Protein AF-A0A058Z6P2-F1 (afdb_monomer_lite)

Radius of gyration: 17.5 Å; chains: 1; bounding box: 41×36×53 Å

pLDDT: mean 73.93, std 19.44, range [37.12, 93.81]

Sequence (157 aa):
MQDLEWLARAIGHGLSQLHAANIMHGDLTTSNLMLPFVPAVAA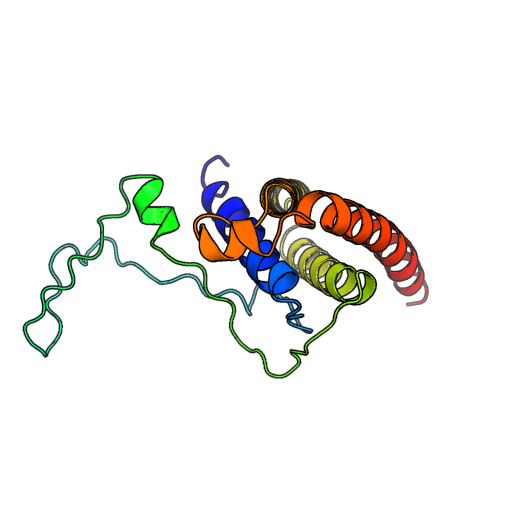GAVAADGTTITLPALTSDADIDQAGLSFIDFGLSFFSLTEEDAAVDLYVLERALTSTHPASEDFFRRIIHYYEQGPTENEAFAKSAPRWPARVKLILKRLSLVQVRGRKRSMLG

InterPro domains:
  IPR000719 Protein kinase domain [PS50011] (1-157)
  IPR008266 Tyrosine-protein kinase, active site [PS00109] (23-35)
  IPR011009 Protein kinase-like domain superfamily [SSF56112] (4-91)

Organism: Fonticula alba (NCBI:txid691883)

Secondary structure (DSSP, 8-state):
-GGGHHHHHHHHHHHHHHHHTTEE-S---GGGEEPP---TT-TT-B-TTS-B-----S-SHHHHHHS--EE---TT-EE---HHHHHHHHHHHHHHHHHH-GGGHHHHHHHHHHHHH---S-HHHHHH-TTHHHHHHHHHHHHHHHHHHHHHHTT--

Structure (mmCIF, N/CA/C/O backbone):
data_AF-A0A058Z6P2-F1
#
_entry.id   AF-A0A058Z6P2-F1
#
loop_
_atom_site.group_PDB
_atom_site.id
_atom_site.type_symbol
_atom_site.label_atom_id
_atom_site.label_alt_id
_atom_site.label_comp_id
_atom_site.label_asym_id
_atom_site.label_entity_id
_atom_site.label_seq_id
_atom_site.pdbx_PDB_ins_code
_atom_site.Cartn_x
_atom_site.Cartn_y
_atom_site.Cartn_z
_atom_site.occupancy
_atom_site.B_iso_or_equiv
_atom_site.auth_seq_id
_atom_site.auth_comp_id
_atom_site.auth_asym_id
_atom_site.auth_atom_id
_atom_site.pdbx_PDB_model_num
ATOM 1 N N . MET A 1 1 ? 13.252 10.794 -14.636 1.00 49.53 1 MET A N 1
ATOM 2 C CA . MET A 1 1 ? 12.422 10.579 -13.419 1.00 49.53 1 MET A CA 1
ATOM 3 C C . MET A 1 1 ? 10.922 10.505 -13.715 1.00 49.53 1 MET A C 1
ATOM 5 O O . MET A 1 1 ? 10.184 10.177 -12.799 1.00 49.53 1 MET A O 1
ATOM 9 N N . GLN A 1 2 ? 10.460 10.735 -14.954 1.00 50.75 2 GLN A N 1
ATOM 10 C CA . GLN A 1 2 ? 9.118 10.305 -15.395 1.00 50.75 2 GLN A CA 1
ATOM 11 C C . GLN A 1 2 ? 9.019 8.767 -15.494 1.00 50.75 2 GLN A C 1
ATOM 13 O O . GLN A 1 2 ? 7.945 8.197 -15.369 1.00 50.75 2 GLN A O 1
ATOM 18 N N . ASP A 1 3 ? 10.165 8.090 -15.593 1.00 61.69 3 ASP A N 1
ATOM 19 C CA . ASP A 1 3 ? 10.291 6.653 -15.870 1.00 61.69 3 ASP A CA 1
ATOM 20 C C . ASP A 1 3 ? 9.848 5.725 -14.725 1.00 61.69 3 ASP A C 1
ATOM 22 O O . ASP A 1 3 ? 9.790 4.515 -14.913 1.00 61.69 3 ASP A O 1
ATOM 26 N N . LEU A 1 4 ? 9.553 6.266 -13.535 1.00 75.25 4 LEU A N 1
ATOM 27 C CA . LEU A 1 4 ? 9.150 5.486 -12.354 1.00 75.25 4 LEU A CA 1
ATOM 28 C C . LEU A 1 4 ? 7.710 5.774 -11.901 1.00 75.25 4 LEU A C 1
ATOM 30 O O . LEU A 1 4 ? 7.261 5.235 -10.890 1.00 75.25 4 LEU A O 1
ATOM 34 N N . GLU A 1 5 ? 6.990 6.630 -12.629 1.00 80.69 5 GLU A N 1
ATOM 35 C CA . GLU A 1 5 ? 5.614 7.014 -12.299 1.00 80.69 5 GLU A CA 1
ATOM 36 C C . GLU A 1 5 ? 4.664 5.817 -12.405 1.00 80.69 5 GLU A C 1
ATOM 38 O O . GLU A 1 5 ? 3.887 5.548 -11.489 1.00 80.69 5 GLU A O 1
ATOM 43 N N . TRP A 1 6 ? 4.800 5.040 -13.483 1.00 81.50 6 TRP A N 1
ATOM 44 C CA . TRP A 1 6 ? 4.018 3.827 -13.712 1.00 81.50 6 TRP A CA 1
ATOM 45 C C . TRP A 1 6 ? 4.207 2.796 -12.591 1.00 81.50 6 TRP A C 1
ATOM 47 O O . TRP A 1 6 ? 3.249 2.162 -12.160 1.00 81.50 6 TRP A O 1
ATOM 57 N N . LEU A 1 7 ? 5.428 2.670 -12.059 1.00 83.19 7 LEU A N 1
ATOM 58 C CA . LEU A 1 7 ? 5.728 1.734 -10.981 1.00 83.19 7 LEU A CA 1
ATOM 59 C C . LEU A 1 7 ? 5.077 2.187 -9.671 1.00 83.19 7 LEU A C 1
ATOM 61 O O . LEU A 1 7 ? 4.490 1.377 -8.957 1.00 83.19 7 LEU A O 1
ATOM 65 N N . ALA A 1 8 ? 5.146 3.486 -9.360 1.00 86.62 8 ALA A N 1
ATOM 66 C CA . ALA A 1 8 ? 4.481 4.041 -8.183 1.00 86.62 8 ALA A CA 1
ATOM 67 C C . ALA A 1 8 ? 2.961 3.837 -8.251 1.00 86.62 8 ALA A C 1
ATOM 69 O O . ALA A 1 8 ? 2.342 3.465 -7.251 1.00 86.62 8 ALA A O 1
ATOM 70 N N . ARG A 1 9 ? 2.381 4.037 -9.438 1.00 85.38 9 ARG A N 1
ATOM 71 C CA . ARG A 1 9 ? 0.968 3.789 -9.731 1.00 85.38 9 ARG A CA 1
ATOM 72 C C . ARG A 1 9 ? 0.597 2.323 -9.538 1.00 85.38 9 ARG A C 1
ATOM 74 O O . ARG A 1 9 ? -0.335 2.041 -8.787 1.00 85.38 9 ARG A O 1
ATOM 81 N N . ALA A 1 10 ? 1.353 1.401 -10.132 1.00 83.25 10 ALA A N 1
ATOM 82 C CA . ALA A 1 10 ? 1.117 -0.036 -10.012 1.00 83.25 10 ALA A CA 1
ATOM 83 C C . ALA A 1 10 ? 1.178 -0.512 -8.549 1.00 83.25 10 ALA A C 1
ATOM 85 O O . ALA A 1 10 ? 0.274 -1.209 -8.087 1.00 83.25 10 ALA A O 1
ATOM 86 N N . ILE A 1 11 ? 2.193 -0.078 -7.788 1.00 88.44 11 ILE A N 1
ATOM 87 C CA . ILE A 1 11 ? 2.324 -0.410 -6.359 1.00 88.44 11 ILE A CA 1
ATOM 88 C C . ILE A 1 11 ? 1.160 0.184 -5.560 1.00 88.44 11 ILE A C 1
ATOM 90 O O . ILE A 1 11 ? 0.525 -0.527 -4.782 1.00 88.44 11 ILE A O 1
ATOM 94 N N . GLY A 1 12 ? 0.859 1.473 -5.743 1.00 89.25 12 GLY A N 1
ATOM 95 C CA . GLY A 1 12 ? -0.189 2.165 -4.989 1.00 89.25 12 GLY A CA 1
ATOM 96 C C . GLY A 1 12 ? -1.570 1.546 -5.200 1.00 89.25 12 GLY A C 1
ATOM 97 O O . GLY A 1 12 ? -2.262 1.226 -4.229 1.00 89.25 12 GLY A O 1
ATOM 98 N N . HIS A 1 13 ? -1.947 1.300 -6.456 1.00 86.44 13 HIS A N 1
ATOM 99 C CA . HIS A 1 13 ? -3.209 0.642 -6.786 1.00 86.44 13 HIS A CA 1
ATOM 100 C C . HIS A 1 13 ? -3.245 -0.805 -6.287 1.00 86.44 13 HIS A C 1
ATOM 102 O O . HIS A 1 13 ? -4.219 -1.198 -5.644 1.00 86.44 13 HIS A O 1
ATOM 108 N N . GLY A 1 14 ? -2.177 -1.577 -6.485 1.00 86.38 14 GLY A N 1
ATOM 109 C CA . GLY A 1 14 ? -2.091 -2.953 -6.003 1.00 86.38 14 GLY A CA 1
ATOM 110 C C . GLY A 1 14 ? -2.251 -3.078 -4.481 1.00 86.38 14 GLY A C 1
ATOM 111 O O . GLY A 1 14 ? -3.030 -3.898 -3.993 1.00 86.38 14 GLY A O 1
ATOM 112 N N . LEU A 1 15 ? -1.614 -2.189 -3.716 1.00 89.88 15 LEU A N 1
ATOM 113 C CA . LEU A 1 15 ? -1.778 -2.135 -2.259 1.00 89.88 15 LEU A CA 1
ATOM 114 C C . LEU A 1 15 ? -3.181 -1.725 -1.842 1.00 89.88 15 LEU A C 1
ATOM 116 O O . LEU A 1 15 ? -3.733 -2.267 -0.884 1.00 89.88 15 LEU A O 1
ATOM 120 N N . SER A 1 16 ? -3.777 -0.775 -2.559 1.00 89.19 16 SER A N 1
ATOM 121 C CA . SER A 1 16 ? -5.146 -0.362 -2.272 1.00 89.19 16 SER A CA 1
ATOM 122 C C . SER A 1 16 ? -6.133 -1.508 -2.491 1.00 89.19 16 SER A C 1
ATOM 124 O O . SER A 1 16 ? -7.060 -1.657 -1.701 1.00 89.19 16 SER A O 1
ATOM 126 N N . GLN A 1 17 ? -5.897 -2.375 -3.484 1.00 86.25 17 GLN A N 1
ATOM 127 C CA . GLN A 1 17 ? -6.693 -3.581 -3.716 1.00 86.25 17 GLN A CA 1
ATOM 128 C C . GLN A 1 17 ? -6.550 -4.585 -2.566 1.00 86.25 17 GLN A C 1
ATOM 130 O O . GLN A 1 17 ? -7.567 -5.030 -2.030 1.00 86.25 17 GLN A O 1
ATOM 135 N N . LEU A 1 18 ? -5.321 -4.886 -2.129 1.00 88.06 18 LEU A N 1
ATOM 136 C CA . LEU A 1 18 ? -5.069 -5.788 -0.995 1.00 88.06 18 LEU A CA 1
ATOM 137 C C . LEU A 1 18 ? -5.761 -5.299 0.283 1.00 88.06 18 LEU A C 1
ATOM 139 O O . LEU A 1 18 ? -6.570 -6.012 0.885 1.00 88.06 18 LEU A O 1
ATOM 143 N N . HIS A 1 19 ? -5.536 -4.040 0.654 1.00 90.56 19 HIS A N 1
ATOM 144 C CA . HIS A 1 19 ? -6.130 -3.466 1.858 1.00 90.56 19 HIS A CA 1
ATOM 145 C C . HIS A 1 19 ? -7.645 -3.256 1.728 1.00 90.56 19 HIS A C 1
ATOM 147 O O . HIS A 1 19 ? -8.364 -3.351 2.727 1.00 90.56 19 HIS A O 1
ATOM 153 N N . ALA A 1 20 ? -8.182 -3.000 0.530 1.00 86.62 20 ALA A N 1
ATOM 154 C CA . ALA A 1 20 ? -9.629 -2.973 0.299 1.00 86.62 20 ALA A CA 1
ATOM 155 C C . ALA A 1 20 ? -10.251 -4.362 0.501 1.00 86.62 20 ALA A C 1
ATOM 157 O O . ALA A 1 20 ? -11.337 -4.463 1.071 1.00 86.62 20 ALA A O 1
ATOM 158 N N . ALA A 1 21 ? -9.536 -5.424 0.122 1.00 86.56 21 ALA A N 1
ATOM 159 C CA . ALA A 1 21 ? -9.908 -6.813 0.377 1.00 86.56 21 ALA A CA 1
ATOM 160 C C . ALA A 1 21 ? -9.675 -7.264 1.834 1.00 86.56 21 ALA A C 1
ATOM 162 O O . ALA A 1 21 ? -9.985 -8.405 2.170 1.00 86.56 21 ALA A O 1
ATOM 163 N N . ASN A 1 22 ? -9.187 -6.377 2.714 1.00 88.81 22 ASN A N 1
ATOM 164 C CA . ASN A 1 22 ? -8.812 -6.678 4.103 1.00 88.81 22 ASN A CA 1
ATOM 165 C C . ASN A 1 22 ? -7.658 -7.678 4.230 1.00 88.81 22 ASN A C 1
ATOM 167 O O . ASN A 1 22 ? -7.571 -8.369 5.241 1.00 88.81 22 ASN A O 1
ATOM 171 N N . ILE A 1 23 ? -6.792 -7.765 3.223 1.00 90.12 23 ILE A N 1
ATOM 172 C CA . ILE A 1 23 ? -5.604 -8.615 3.233 1.00 90.12 23 ILE A CA 1
ATOM 173 C C . ILE A 1 23 ? -4.408 -7.737 3.577 1.00 90.12 23 ILE A C 1
ATOM 175 O O . ILE A 1 23 ? -4.140 -6.768 2.871 1.00 90.12 23 ILE A O 1
ATOM 179 N N . MET A 1 24 ? -3.704 -8.093 4.647 1.00 93.19 24 MET A N 1
ATOM 180 C CA . MET A 1 24 ? -2.417 -7.510 5.016 1.00 93.19 24 MET A CA 1
ATOM 181 C C . MET A 1 24 ? -1.326 -8.483 4.591 1.00 93.19 24 MET A C 1
ATOM 183 O O . MET A 1 24 ? -1.452 -9.689 4.810 1.00 93.19 24 MET A O 1
ATOM 187 N N . HIS A 1 25 ? -0.274 -7.977 3.965 1.00 91.69 25 HIS A N 1
ATOM 188 C CA . HIS A 1 25 ? 0.852 -8.778 3.508 1.00 91.69 25 HIS A CA 1
ATOM 189 C C . HIS A 1 25 ? 1.715 -9.255 4.681 1.00 91.69 25 HIS A C 1
ATOM 191 O O . HIS A 1 25 ? 2.223 -10.374 4.641 1.00 91.69 25 HIS A O 1
ATOM 197 N N . GLY A 1 26 ? 1.909 -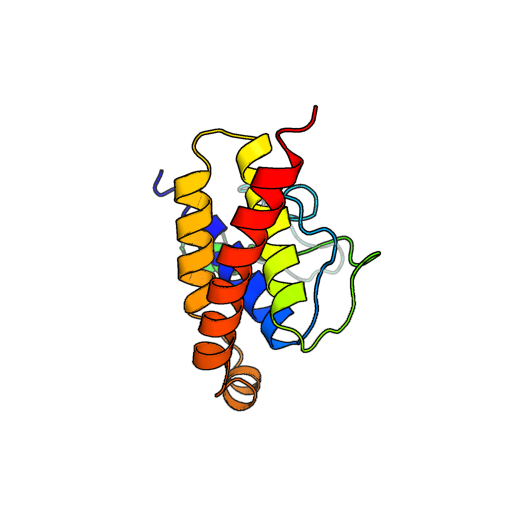8.421 5.709 1.00 87.06 26 GLY A N 1
ATOM 198 C CA . GLY A 1 26 ? 2.690 -8.746 6.908 1.00 87.06 26 GLY A CA 1
ATOM 199 C C . GLY A 1 26 ? 4.214 -8.673 6.742 1.00 87.06 26 GLY A C 1
ATOM 200 O O . GLY A 1 26 ? 4.921 -8.559 7.741 1.00 87.06 26 GLY A O 1
ATOM 201 N N . ASP A 1 27 ? 4.723 -8.684 5.506 1.00 89.88 27 ASP A N 1
ATOM 202 C CA . ASP A 1 27 ? 6.147 -8.514 5.177 1.00 89.88 27 ASP A CA 1
ATOM 203 C C . ASP A 1 27 ? 6.328 -7.794 3.833 1.00 89.88 27 ASP A C 1
ATOM 205 O O . ASP A 1 27 ? 6.857 -8.319 2.854 1.00 89.88 27 ASP A O 1
ATOM 209 N N . LEU A 1 28 ? 5.803 -6.575 3.741 1.00 86.44 28 LEU A N 1
ATOM 210 C CA . LEU A 1 28 ? 5.777 -5.834 2.486 1.00 86.44 28 LEU A CA 1
ATOM 211 C C . LEU A 1 28 ? 7.133 -5.168 2.181 1.00 86.44 28 LEU A C 1
ATOM 213 O O . LEU A 1 28 ? 7.331 -3.975 2.421 1.00 86.44 28 LEU A O 1
ATOM 217 N N . THR A 1 29 ? 8.078 -5.941 1.646 1.00 88.12 29 THR A N 1
ATOM 218 C CA . THR A 1 29 ? 9.404 -5.462 1.217 1.00 88.12 29 THR A CA 1
ATOM 219 C C . THR A 1 29 ? 9.497 -5.305 -0.302 1.00 88.12 29 THR A C 1
ATOM 221 O O . THR A 1 29 ? 8.699 -5.864 -1.049 1.00 88.12 29 THR A O 1
ATOM 224 N N . THR A 1 30 ? 10.494 -4.563 -0.796 1.00 86.00 30 THR A N 1
ATOM 225 C CA . THR A 1 30 ? 10.717 -4.395 -2.246 1.00 86.00 30 THR A CA 1
ATOM 226 C C . THR A 1 30 ? 11.076 -5.701 -2.959 1.00 86.00 30 THR A C 1
ATOM 228 O O . THR A 1 30 ? 10.827 -5.814 -4.154 1.00 86.00 30 THR A O 1
ATOM 231 N N . SER A 1 31 ? 11.629 -6.687 -2.249 1.00 84.69 31 SER A N 1
ATOM 232 C CA . SER A 1 31 ? 11.930 -8.022 -2.787 1.00 84.69 31 SER A CA 1
ATOM 233 C C . SER A 1 31 ? 10.676 -8.876 -2.999 1.00 84.69 31 SER A C 1
ATOM 235 O O . SER A 1 31 ? 10.699 -9.789 -3.819 1.00 84.69 31 SER A O 1
ATOM 237 N N . ASN A 1 32 ? 9.583 -8.548 -2.301 1.00 88.31 32 ASN A N 1
ATOM 238 C CA . ASN A 1 32 ? 8.286 -9.225 -2.409 1.00 88.31 32 ASN A CA 1
ATOM 239 C C . ASN A 1 32 ? 7.389 -8.596 -3.494 1.00 88.31 32 ASN A C 1
ATOM 241 O O . ASN A 1 32 ? 6.207 -8.916 -3.623 1.00 88.31 32 ASN A O 1
ATOM 245 N N . LEU A 1 33 ? 7.966 -7.704 -4.302 1.00 87.06 33 LEU A N 1
ATOM 246 C CA . LEU A 1 33 ? 7.344 -7.076 -5.458 1.00 87.06 33 LEU A CA 1
ATOM 247 C C . LEU A 1 33 ? 7.972 -7.652 -6.727 1.00 87.06 33 LEU A C 1
ATOM 249 O O . LEU A 1 33 ? 9.125 -7.365 -7.048 1.00 87.06 33 LEU A O 1
ATOM 253 N N . MET A 1 34 ? 7.213 -8.460 -7.463 1.00 84.88 34 MET A N 1
ATOM 254 C CA . MET A 1 34 ? 7.680 -9.063 -8.705 1.00 84.88 34 MET A CA 1
ATOM 255 C C . MET A 1 34 ? 7.181 -8.261 -9.903 1.00 84.88 34 MET A C 1
ATOM 257 O O . MET A 1 34 ? 5.977 -8.091 -10.104 1.00 84.88 34 MET A O 1
ATOM 261 N N . LEU A 1 35 ? 8.124 -7.786 -10.713 1.00 81.00 35 LEU A N 1
ATOM 262 C CA . LEU A 1 35 ? 7.835 -7.180 -12.006 1.00 81.00 35 LEU A CA 1
ATOM 263 C C . LEU A 1 35 ? 7.898 -8.264 -13.082 1.00 81.00 35 LEU A C 1
ATOM 265 O O . LEU A 1 35 ? 8.900 -8.986 -13.147 1.00 81.00 35 LEU A O 1
ATOM 269 N N . PRO A 1 36 ? 6.870 -8.405 -13.934 1.00 68.94 36 PRO A N 1
ATOM 270 C CA . PRO A 1 36 ? 6.950 -9.323 -15.047 1.00 68.94 36 PRO A CA 1
ATOM 271 C C . PRO A 1 36 ? 8.011 -8.805 -16.010 1.00 68.94 36 PRO A C 1
ATOM 273 O O . PRO A 1 36 ? 7.964 -7.677 -16.502 1.00 68.94 36 PRO A O 1
ATOM 276 N N . PHE A 1 37 ? 9.004 -9.648 -16.268 1.00 58.72 37 PHE A N 1
ATOM 277 C CA . PHE A 1 37 ? 9.946 -9.395 -17.338 1.00 58.72 37 PHE A CA 1
ATOM 278 C C . PHE A 1 37 ? 9.192 -9.545 -18.658 1.00 58.72 37 PHE A C 1
ATOM 280 O O . PHE A 1 37 ? 8.862 -10.659 -19.062 1.00 58.72 37 PHE A O 1
ATOM 287 N N . VAL A 1 38 ? 8.912 -8.425 -19.320 1.00 53.12 38 VAL A N 1
ATOM 288 C CA . VAL A 1 38 ? 8.462 -8.421 -20.710 1.00 53.12 38 VAL A CA 1
ATOM 289 C C . VAL A 1 38 ? 9.708 -8.196 -21.564 1.00 53.12 38 VAL A C 1
ATOM 291 O O . VAL A 1 38 ? 10.221 -7.074 -21.614 1.00 53.12 38 VAL A O 1
ATOM 294 N N . PRO A 1 39 ? 10.262 -9.234 -22.215 1.00 43.16 39 PRO A N 1
ATOM 295 C CA . PRO A 1 39 ? 11.341 -9.014 -23.154 1.00 43.16 39 PRO A CA 1
ATOM 296 C C . PRO A 1 39 ? 10.794 -8.149 -24.289 1.00 43.16 39 PRO A C 1
ATOM 298 O O . PRO A 1 39 ? 9.863 -8.556 -24.981 1.00 43.16 39 PRO A O 1
ATOM 301 N N . ALA A 1 40 ? 11.425 -7.001 -24.547 1.00 43.81 40 ALA A N 1
ATOM 302 C CA . ALA A 1 40 ? 11.141 -6.161 -25.718 1.00 43.81 40 ALA A CA 1
ATOM 303 C C . ALA A 1 40 ? 11.262 -6.926 -27.060 1.00 43.81 40 ALA A C 1
ATOM 305 O O . ALA A 1 40 ? 10.832 -6.445 -28.102 1.00 43.81 40 ALA A O 1
ATOM 306 N N . VAL A 1 41 ? 11.838 -8.135 -27.032 1.00 40.03 41 VAL A N 1
ATOM 307 C CA . VAL A 1 41 ? 12.042 -9.037 -28.174 1.00 40.03 41 VAL A CA 1
ATOM 308 C C . VAL A 1 41 ? 10.912 -10.070 -28.341 1.00 40.03 41 VAL A C 1
ATOM 310 O O . VAL A 1 41 ? 10.900 -10.804 -29.323 1.00 40.03 41 VAL A O 1
ATOM 313 N N . ALA A 1 42 ? 9.936 -10.140 -27.429 1.00 41.88 42 ALA A N 1
ATOM 314 C CA . ALA A 1 42 ? 8.802 -11.067 -27.519 1.00 41.88 42 ALA A CA 1
ATOM 315 C C . ALA A 1 42 ? 7.643 -10.538 -28.385 1.00 41.88 42 ALA A C 1
ATOM 317 O O . ALA A 1 42 ? 6.499 -10.942 -28.200 1.00 41.88 42 ALA A O 1
ATOM 318 N N . ALA A 1 43 ? 7.931 -9.710 -29.390 1.00 42.00 43 ALA A N 1
ATOM 319 C CA . ALA A 1 43 ? 6.986 -9.330 -30.444 1.00 42.00 43 ALA A CA 1
ATOM 320 C C . ALA A 1 43 ? 6.665 -10.498 -31.417 1.00 42.00 43 ALA A C 1
ATOM 322 O O . ALA A 1 43 ? 6.427 -10.281 -32.603 1.00 42.00 43 ALA A O 1
ATOM 323 N N . GLY A 1 44 ? 6.693 -11.751 -30.940 1.00 41.38 44 GLY A N 1
ATOM 324 C CA . GLY A 1 44 ? 6.501 -12.944 -31.772 1.00 41.38 44 GLY A CA 1
ATOM 325 C C . GLY A 1 44 ? 6.827 -14.297 -31.126 1.00 41.38 44 GLY A C 1
ATOM 326 O O . GLY A 1 44 ? 7.116 -15.246 -31.851 1.00 41.38 44 GLY A O 1
ATOM 327 N N . ALA A 1 45 ? 6.821 -14.424 -29.794 1.00 41.56 45 ALA A N 1
ATOM 328 C CA . ALA A 1 45 ? 7.062 -15.715 -29.143 1.00 41.56 45 ALA A CA 1
ATOM 329 C C . ALA A 1 45 ? 5.756 -16.523 -29.037 1.00 41.56 45 ALA A C 1
ATOM 331 O O . ALA A 1 45 ? 4.847 -16.180 -28.285 1.00 41.56 45 ALA A O 1
ATOM 332 N N . VAL A 1 46 ? 5.665 -17.603 -29.812 1.00 42.72 46 VAL A N 1
ATOM 333 C CA . VAL A 1 46 ? 4.535 -18.543 -29.805 1.00 42.72 46 VAL A CA 1
ATOM 334 C C . VAL A 1 46 ? 4.688 -19.491 -28.612 1.00 42.72 46 VAL A C 1
ATOM 336 O O . VAL A 1 46 ? 5.724 -20.144 -28.479 1.00 42.72 46 VAL A O 1
ATOM 339 N N . ALA A 1 47 ? 3.684 -19.576 -27.736 1.00 41.97 47 ALA A N 1
ATOM 340 C CA . ALA A 1 47 ? 3.662 -20.591 -26.686 1.00 41.97 47 ALA A CA 1
ATOM 341 C C . ALA A 1 47 ? 3.486 -21.990 -27.303 1.00 41.97 47 ALA A C 1
ATOM 343 O O . ALA A 1 47 ? 2.859 -22.141 -28.352 1.00 41.97 47 ALA A O 1
ATOM 344 N N . ALA A 1 48 ? 4.019 -23.017 -26.635 1.00 47.28 48 ALA A N 1
ATOM 345 C CA . ALA A 1 48 ? 4.071 -24.403 -27.117 1.00 47.28 48 ALA A CA 1
ATOM 346 C C . ALA A 1 48 ? 2.700 -25.051 -27.426 1.00 47.28 48 ALA A C 1
ATOM 348 O O . ALA A 1 48 ? 2.664 -26.131 -28.005 1.00 47.28 48 ALA A O 1
ATOM 349 N N . ASP A 1 49 ? 1.593 -24.388 -27.080 1.00 41.19 49 ASP A N 1
ATOM 350 C CA . ASP A 1 49 ? 0.215 -24.851 -27.287 1.00 41.19 49 ASP A CA 1
ATOM 351 C C . ASP A 1 49 ? -0.503 -24.129 -28.449 1.00 41.19 49 ASP A C 1
ATOM 353 O O . ASP A 1 49 ? -1.724 -24.010 -28.484 1.00 41.19 49 ASP A O 1
ATOM 357 N N . GLY A 1 50 ? 0.250 -23.534 -29.384 1.00 41.31 50 GLY A N 1
ATOM 358 C CA . GLY A 1 50 ? -0.302 -22.879 -30.582 1.00 41.31 50 GLY A CA 1
ATOM 359 C C . GLY A 1 50 ? -1.125 -21.609 -30.319 1.00 41.31 50 GLY A C 1
ATOM 360 O O . GLY A 1 50 ? -1.551 -20.947 -31.263 1.00 41.31 50 GLY A O 1
ATOM 361 N N . THR A 1 51 ? -1.314 -21.228 -29.055 1.00 38.19 51 THR A N 1
ATOM 362 C CA . THR A 1 51 ? -1.951 -19.971 -28.665 1.00 38.19 51 THR A CA 1
ATOM 363 C C . THR A 1 51 ? -0.939 -18.841 -28.828 1.00 38.19 51 THR A C 1
ATOM 365 O O . THR A 1 51 ? 0.090 -18.797 -28.149 1.00 38.19 51 THR A O 1
ATOM 368 N N . THR A 1 52 ? -1.203 -17.931 -29.766 1.00 37.12 52 THR A N 1
ATOM 369 C CA . THR A 1 52 ? -0.415 -16.709 -29.945 1.00 37.12 52 THR A CA 1
ATOM 370 C C . THR A 1 52 ? -0.572 -15.844 -28.699 1.00 37.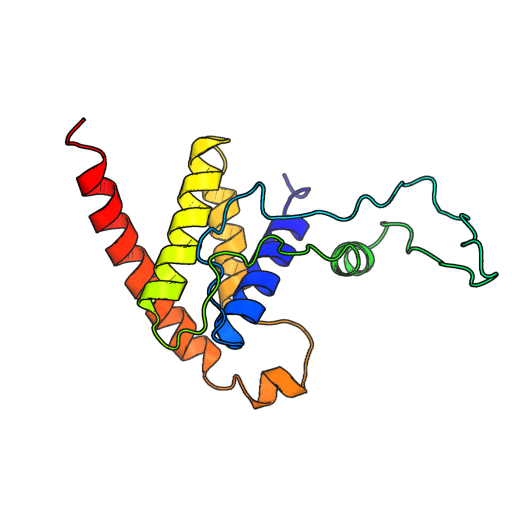12 52 THR A C 1
ATOM 372 O O . THR A 1 52 ? -1.600 -15.197 -28.512 1.00 37.12 52 THR A O 1
ATOM 375 N N . ILE A 1 53 ? 0.440 -15.831 -27.832 1.00 44.66 53 ILE A N 1
ATOM 376 C CA . ILE A 1 53 ? 0.516 -14.834 -26.768 1.00 44.66 53 ILE A CA 1
ATOM 377 C C . ILE A 1 53 ? 1.031 -13.559 -27.429 1.00 44.66 53 ILE A C 1
ATOM 379 O O . ILE A 1 53 ? 2.235 -13.336 -27.542 1.00 44.66 53 ILE A O 1
ATOM 383 N N . THR A 1 54 ? 0.111 -12.740 -27.930 1.00 39.38 54 THR A N 1
ATOM 384 C CA . THR A 1 54 ? 0.427 -11.361 -28.298 1.00 39.38 54 THR A CA 1
ATOM 385 C C . THR A 1 54 ? 0.679 -10.616 -26.994 1.00 39.38 54 THR A C 1
ATOM 387 O O . THR A 1 54 ? -0.247 -10.094 -26.381 1.00 39.38 54 THR A O 1
ATOM 390 N N . LEU A 1 55 ? 1.921 -10.641 -26.514 1.00 45.19 55 LEU A N 1
ATOM 391 C CA . LEU A 1 55 ? 2.317 -9.765 -25.421 1.00 45.19 55 LEU A CA 1
ATOM 392 C C . LEU A 1 55 ? 2.325 -8.339 -25.978 1.00 45.19 55 LEU A C 1
ATOM 394 O O . LEU A 1 55 ? 2.932 -8.115 -27.032 1.00 45.19 55 LEU A O 1
ATOM 398 N N . PRO A 1 56 ? 1.629 -7.392 -25.333 1.00 41.09 56 PRO A N 1
ATOM 399 C CA . PRO A 1 56 ? 1.601 -6.024 -25.807 1.00 41.09 56 PRO A CA 1
ATOM 400 C C . PRO A 1 56 ? 3.035 -5.493 -25.832 1.00 41.09 56 PRO A C 1
ATOM 402 O O . PRO A 1 56 ? 3.784 -5.601 -24.858 1.00 41.09 56 PRO A O 1
ATOM 405 N N . ALA A 1 57 ? 3.445 -4.957 -26.979 1.00 43.16 57 ALA A N 1
ATOM 406 C CA . ALA A 1 57 ? 4.666 -4.180 -27.053 1.00 43.16 57 ALA A CA 1
ATOM 407 C C . ALA A 1 57 ? 4.475 -2.996 -26.101 1.00 43.16 57 ALA A C 1
ATOM 409 O O . ALA A 1 57 ? 3.607 -2.171 -26.367 1.00 43.16 57 ALA A O 1
ATOM 410 N N . LEU A 1 58 ? 5.242 -2.947 -25.005 1.00 48.28 58 LEU A N 1
ATOM 411 C CA . LEU A 1 58 ? 5.218 -1.894 -23.981 1.00 48.28 58 LEU A CA 1
ATOM 412 C C . LEU A 1 58 ? 5.558 -0.528 -24.595 1.00 48.28 58 LEU A C 1
ATOM 414 O O . LEU A 1 58 ? 6.675 -0.029 -24.486 1.00 48.28 58 LEU A O 1
ATOM 418 N N . THR A 1 59 ? 4.604 0.034 -25.322 1.00 43.91 59 THR A N 1
ATOM 419 C CA . THR A 1 59 ? 4.740 1.249 -26.128 1.00 43.91 59 THR A CA 1
ATOM 420 C C . THR A 1 59 ? 3.679 2.275 -25.751 1.00 43.91 59 THR A C 1
ATOM 422 O O . THR A 1 59 ? 3.822 3.444 -26.104 1.00 43.91 59 THR A O 1
ATOM 425 N N . SER A 1 60 ? 2.665 1.868 -24.979 1.00 47.28 60 SER A N 1
ATOM 426 C CA . SER A 1 60 ? 1.664 2.744 -24.387 1.00 47.28 60 SER A CA 1
ATOM 427 C C . SER A 1 60 ? 1.604 2.595 -22.863 1.00 47.28 60 SER A C 1
ATOM 429 O O . SER A 1 60 ? 1.862 1.520 -22.319 1.00 47.28 60 SER A O 1
ATOM 431 N N . ASP A 1 61 ? 1.210 3.666 -22.168 1.00 45.47 61 ASP A N 1
ATOM 432 C CA . ASP A 1 61 ? 0.963 3.662 -20.716 1.00 45.47 61 ASP A CA 1
ATOM 433 C C . ASP A 1 61 ? -0.068 2.591 -20.295 1.00 45.47 61 ASP A C 1
ATOM 435 O O . ASP A 1 61 ? -0.038 2.106 -19.166 1.00 45.47 61 ASP A O 1
ATOM 439 N N . ALA A 1 62 ? -0.943 2.170 -21.218 1.00 48.62 62 ALA A N 1
ATOM 440 C CA . ALA A 1 62 ? -1.937 1.121 -20.995 1.00 48.62 62 ALA A CA 1
ATOM 441 C C . ALA A 1 62 ? -1.331 -0.297 -20.988 1.00 48.62 62 ALA A C 1
ATOM 443 O O . ALA A 1 62 ? -1.825 -1.178 -20.286 1.00 48.62 62 ALA A O 1
ATOM 444 N N . ASP A 1 63 ? -0.240 -0.518 -21.726 1.00 46.59 63 ASP A N 1
ATOM 445 C CA . ASP A 1 63 ? 0.463 -1.808 -21.765 1.00 46.59 63 ASP A CA 1
ATOM 446 C C . ASP A 1 63 ? 1.320 -2.010 -20.508 1.00 46.59 63 ASP A C 1
ATOM 448 O O . ASP A 1 63 ? 1.528 -3.135 -20.055 1.00 46.59 63 ASP A O 1
ATOM 452 N N . ILE A 1 64 ? 1.789 -0.911 -19.910 1.00 49.69 64 ILE A N 1
ATOM 453 C CA . ILE A 1 64 ? 2.522 -0.920 -18.641 1.00 49.69 64 ILE A CA 1
ATOM 454 C C . ILE A 1 64 ? 1.580 -1.224 -17.464 1.00 49.69 64 ILE A C 1
ATOM 456 O O . ILE A 1 64 ? 1.969 -1.969 -16.565 1.00 49.69 64 ILE A O 1
ATOM 460 N N . ASP A 1 65 ? 0.327 -0.754 -17.505 1.00 48.56 65 ASP A N 1
ATOM 461 C CA . ASP A 1 65 ? -0.720 -1.188 -16.564 1.00 48.56 65 ASP A CA 1
ATOM 462 C C . ASP A 1 65 ? -1.018 -2.710 -16.718 1.00 48.56 65 ASP A C 1
ATOM 464 O O . ASP A 1 65 ? -1.400 -3.365 -15.747 1.00 48.56 65 ASP A O 1
ATOM 468 N N . GLN A 1 66 ? -0.761 -3.313 -17.894 1.00 47.56 66 GLN A N 1
ATOM 469 C CA . GLN A 1 66 ? -0.856 -4.767 -18.141 1.00 47.56 66 GLN A CA 1
ATOM 470 C C . GLN A 1 66 ? 0.416 -5.566 -17.822 1.00 47.56 66 GLN A C 1
ATOM 472 O O . GLN A 1 66 ? 0.328 -6.787 -17.659 1.00 47.56 66 GLN A O 1
ATOM 477 N N . ALA A 1 67 ? 1.580 -4.926 -17.655 1.00 52.97 67 ALA A N 1
ATOM 478 C CA . ALA A 1 67 ? 2.795 -5.545 -17.113 1.00 52.97 67 ALA A CA 1
ATOM 479 C C . ALA A 1 67 ? 2.668 -5.809 -15.598 1.00 52.97 67 ALA A C 1
ATOM 481 O O . ALA A 1 67 ? 3.591 -5.556 -14.832 1.00 52.97 67 ALA A O 1
ATOM 482 N N . GLY A 1 68 ? 1.509 -6.323 -15.177 1.00 66.06 68 GLY A N 1
ATOM 483 C CA . GLY A 1 68 ? 1.016 -6.476 -13.814 1.00 66.06 68 GLY A CA 1
ATOM 484 C C . GLY A 1 68 ? 2.093 -6.731 -12.772 1.00 66.06 68 GLY A C 1
ATOM 485 O O . GLY A 1 68 ? 2.621 -7.837 -12.654 1.00 66.06 68 GLY A O 1
ATOM 486 N N . LEU A 1 69 ? 2.364 -5.707 -11.964 1.00 78.88 69 LEU A N 1
ATOM 487 C CA . LEU A 1 69 ? 3.071 -5.870 -10.704 1.00 78.88 69 LEU A CA 1
ATOM 488 C C . LEU A 1 69 ? 2.347 -6.931 -9.868 1.00 78.88 69 LEU A C 1
ATOM 490 O O . LEU A 1 69 ? 1.156 -6.800 -9.583 1.00 78.88 69 LEU A O 1
ATOM 494 N N . SER A 1 70 ? 3.081 -7.954 -9.446 1.00 84.00 70 SER A N 1
ATOM 495 C CA . SER A 1 70 ? 2.551 -9.021 -8.602 1.00 84.00 70 SER A CA 1
ATOM 496 C C . SER A 1 70 ? 3.180 -8.960 -7.215 1.00 84.00 70 SER A C 1
ATOM 498 O O . SER A 1 70 ? 4.403 -8.916 -7.083 1.00 84.00 70 SER A O 1
ATOM 500 N N . PHE A 1 71 ? 2.343 -8.982 -6.179 1.00 87.25 71 PHE A N 1
ATOM 501 C CA . PHE A 1 71 ? 2.795 -9.214 -4.808 1.00 87.25 71 PHE A CA 1
ATOM 502 C C . PHE A 1 71 ? 3.015 -10.710 -4.628 1.00 87.25 71 PHE A C 1
ATOM 504 O O . PHE A 1 71 ? 2.170 -11.516 -5.027 1.00 87.25 71 PHE A O 1
ATOM 511 N N . ILE A 1 72 ? 4.155 -11.076 -4.061 1.00 90.19 72 ILE A N 1
ATOM 512 C CA . ILE A 1 72 ? 4.534 -12.465 -3.822 1.00 90.19 72 ILE A CA 1
ATOM 513 C C . ILE A 1 72 ? 4.851 -12.665 -2.344 1.00 90.19 72 ILE A C 1
ATOM 515 O O . ILE A 1 72 ? 5.086 -11.710 -1.621 1.00 90.19 72 ILE A O 1
ATOM 519 N N . ASP A 1 73 ? 4.885 -13.924 -1.920 1.00 89.00 73 ASP A N 1
ATOM 520 C CA . ASP A 1 73 ? 5.165 -14.312 -0.535 1.00 89.00 73 ASP A CA 1
ATOM 521 C C . ASP A 1 73 ? 4.129 -13.822 0.495 1.00 89.00 73 ASP A C 1
ATOM 523 O O . ASP A 1 73 ? 4.362 -12.979 1.358 1.00 89.00 73 ASP A O 1
ATOM 527 N N . PHE A 1 74 ? 2.952 -14.445 0.445 1.00 89.25 74 PHE A N 1
ATOM 528 C CA . PHE A 1 74 ? 1.885 -14.265 1.429 1.00 89.25 74 PHE A CA 1
ATOM 5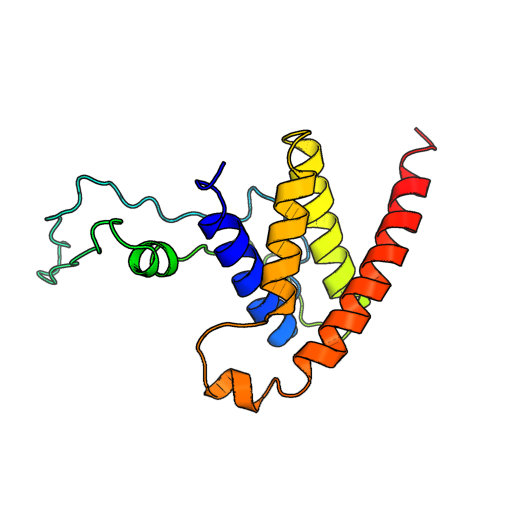29 C C . PHE A 1 74 ? 2.068 -15.149 2.684 1.00 89.25 74 PHE A C 1
ATOM 531 O O . PHE A 1 74 ? 1.099 -15.400 3.404 1.00 89.25 74 PHE A O 1
ATOM 538 N N . GLY A 1 75 ? 3.282 -15.640 2.974 1.00 89.81 75 GLY A N 1
ATOM 539 C CA . GLY A 1 75 ? 3.546 -16.570 4.083 1.00 89.81 75 GLY A CA 1
ATOM 540 C C . GLY A 1 75 ? 3.260 -16.001 5.478 1.00 89.81 75 GLY A C 1
ATOM 541 O O . GLY A 1 75 ? 2.905 -16.752 6.387 1.00 89.81 75 GLY A O 1
ATOM 542 N N . LEU A 1 76 ? 3.358 -14.677 5.632 1.00 91.12 76 LEU A N 1
ATOM 543 C CA . LEU A 1 76 ? 3.004 -13.936 6.852 1.00 91.12 76 LEU A CA 1
ATOM 544 C C . LEU A 1 76 ? 1.731 -13.097 6.693 1.00 91.12 76 LEU A C 1
ATOM 546 O O . LEU A 1 76 ? 1.418 -12.277 7.555 1.00 91.12 76 LEU A O 1
ATOM 550 N N . SER A 1 77 ? 1.000 -13.300 5.598 1.00 92.25 77 SER A N 1
ATOM 551 C CA . SER A 1 77 ? -0.216 -12.547 5.334 1.00 92.25 77 SER A CA 1
ATOM 552 C C . SER A 1 77 ? -1.365 -12.984 6.232 1.00 92.25 77 SER A C 1
ATOM 554 O O . SER A 1 77 ? -1.452 -14.132 6.677 1.00 92.25 77 SER A O 1
ATOM 556 N N . PHE A 1 78 ? -2.279 -12.059 6.494 1.00 92.88 78 PHE A N 1
ATOM 557 C CA . PHE A 1 78 ? -3.464 -12.327 7.295 1.00 92.88 78 PHE A CA 1
ATOM 558 C C . PHE A 1 78 ? -4.605 -11.387 6.920 1.00 92.88 78 PHE A C 1
ATOM 560 O O . PHE A 1 78 ? -4.405 -10.299 6.379 1.00 92.88 78 PHE A O 1
ATOM 567 N N . PHE A 1 79 ? -5.831 -11.806 7.235 1.00 92.94 79 PHE A N 1
ATOM 568 C CA . PHE A 1 79 ? -6.994 -10.942 7.086 1.00 92.94 79 PHE A CA 1
ATOM 569 C C . PHE A 1 79 ? -7.116 -10.019 8.295 1.00 92.94 79 PHE A C 1
ATOM 571 O O . PHE A 1 79 ? -7.214 -10.488 9.430 1.00 92.94 79 PHE A O 1
ATOM 578 N N . SER A 1 80 ? -7.164 -8.711 8.058 1.00 90.19 80 SER A N 1
ATOM 579 C CA . SER A 1 80 ? -7.412 -7.728 9.107 1.00 90.19 80 SER A CA 1
ATOM 580 C C . SER A 1 80 ? -8.338 -6.613 8.654 1.00 90.19 80 SER A C 1
ATOM 582 O O . SER A 1 80 ? -8.248 -6.064 7.556 1.00 90.19 80 SER A O 1
ATOM 584 N N . LEU A 1 81 ? -9.247 -6.252 9.554 1.00 86.88 81 LEU A N 1
ATOM 585 C CA . LEU A 1 81 ? -10.121 -5.095 9.400 1.00 86.88 81 LEU A CA 1
ATOM 586 C C . LEU A 1 81 ? -9.501 -3.832 10.004 1.00 86.88 81 LEU A C 1
ATOM 588 O O . LEU A 1 81 ? -10.023 -2.744 9.770 1.00 86.88 81 LEU A O 1
ATOM 592 N N . THR A 1 82 ? -8.414 -3.954 10.773 1.00 91.19 82 THR A N 1
ATOM 593 C CA . THR A 1 82 ? -7.835 -2.813 11.480 1.00 91.19 82 THR A CA 1
ATOM 594 C C . THR A 1 82 ? -7.029 -1.933 10.532 1.00 91.19 82 THR A C 1
ATOM 596 O O . THR A 1 82 ? -6.351 -2.397 9.615 1.00 91.19 82 THR A O 1
ATOM 599 N N . GLU A 1 83 ? -7.094 -0.625 10.746 1.00 91.94 83 GLU A N 1
ATOM 600 C CA . GLU A 1 83 ? -6.293 0.336 9.992 1.00 91.94 83 GLU A CA 1
ATOM 601 C C . GLU A 1 83 ? -4.856 0.433 10.513 1.00 91.94 83 GLU A C 1
ATOM 603 O O . GLU A 1 83 ? -4.008 1.018 9.845 1.00 91.94 83 GLU A O 1
ATOM 608 N N . GLU A 1 84 ? -4.585 -0.108 11.706 1.00 92.12 84 GLU A N 1
ATOM 609 C CA . GLU A 1 84 ? -3.237 -0.166 12.271 1.00 92.12 84 GLU A CA 1
ATOM 610 C C . GLU A 1 84 ? -2.385 -1.196 11.528 1.00 92.12 84 GLU A C 1
ATOM 612 O O . GLU A 1 84 ? -1.270 -0.857 11.153 1.00 92.12 84 GLU A O 1
ATOM 617 N N . ASP A 1 85 ? -2.927 -2.371 11.196 1.00 92.50 85 ASP A N 1
ATOM 618 C CA . ASP A 1 85 ? -2.180 -3.394 10.449 1.00 92.50 85 ASP A CA 1
ATOM 619 C C . ASP A 1 85 ? -1.850 -2.932 9.019 1.00 92.50 85 ASP A C 1
ATOM 621 O O . ASP A 1 85 ? -0.701 -3.012 8.593 1.00 92.50 85 ASP A O 1
ATOM 625 N N . ALA A 1 86 ? -2.808 -2.309 8.321 1.00 92.25 86 ALA A N 1
ATOM 626 C CA . ALA A 1 86 ? -2.556 -1.700 7.008 1.00 92.25 86 ALA A CA 1
ATOM 627 C C . ALA A 1 86 ? -1.508 -0.574 7.073 1.00 92.25 86 ALA A C 1
ATOM 629 O O . ALA A 1 86 ? -0.717 -0.374 6.151 1.00 92.25 86 ALA A O 1
ATOM 630 N N . ALA A 1 87 ? -1.509 0.197 8.164 1.00 93.50 87 ALA A N 1
ATOM 631 C CA . ALA A 1 87 ? -0.519 1.242 8.387 1.00 93.50 87 ALA A CA 1
ATOM 632 C C . ALA A 1 87 ? 0.870 0.665 8.693 1.00 93.50 87 ALA A C 1
ATOM 634 O O . ALA A 1 87 ? 1.869 1.272 8.310 1.00 93.50 87 ALA A O 1
ATOM 635 N N . VAL A 1 88 ? 0.944 -0.483 9.370 1.00 92.38 88 VAL A N 1
ATOM 636 C CA . VAL A 1 88 ? 2.197 -1.210 9.594 1.00 92.38 88 VAL A CA 1
ATOM 637 C C . VAL A 1 88 ? 2.756 -1.712 8.265 1.00 92.38 88 VAL A C 1
ATOM 639 O O . VAL A 1 88 ? 3.928 -1.459 8.007 1.00 92.38 88 VAL A O 1
ATOM 642 N N . ASP A 1 89 ? 1.941 -2.298 7.386 1.00 93.25 89 ASP A N 1
ATOM 643 C CA . ASP A 1 89 ? 2.384 -2.733 6.051 1.00 93.25 89 ASP A CA 1
ATOM 644 C C . ASP A 1 89 ? 2.967 -1.574 5.225 1.00 93.25 89 ASP A C 1
ATOM 646 O O . ASP A 1 89 ? 4.089 -1.662 4.720 1.00 93.25 89 ASP A O 1
ATOM 650 N N . LEU A 1 90 ? 2.256 -0.438 5.150 1.00 93.38 90 LEU A N 1
ATOM 651 C CA . LEU A 1 90 ? 2.756 0.765 4.467 1.00 93.38 90 LEU A CA 1
ATOM 652 C C . LEU A 1 90 ? 4.065 1.280 5.080 1.00 93.38 90 LEU A C 1
ATOM 654 O O . LEU A 1 90 ? 4.948 1.745 4.358 1.00 93.38 90 LEU A O 1
ATOM 658 N N . TYR A 1 91 ? 4.201 1.196 6.404 1.00 92.69 91 TYR A N 1
ATOM 659 C CA . TYR A 1 91 ? 5.417 1.597 7.104 1.00 92.69 91 TYR A CA 1
ATOM 660 C C . TYR A 1 91 ? 6.594 0.653 6.821 1.00 92.69 91 TYR A C 1
ATOM 662 O O . TYR A 1 91 ? 7.725 1.115 6.661 1.00 92.69 91 TYR A O 1
ATOM 670 N N . VAL A 1 92 ? 6.355 -0.658 6.732 1.00 91.25 92 VAL A N 1
ATOM 671 C CA . VAL A 1 92 ? 7.388 -1.638 6.358 1.00 91.25 92 VAL A CA 1
ATOM 672 C C . VAL A 1 92 ? 7.898 -1.344 4.946 1.00 91.25 92 VAL A C 1
ATOM 674 O O . VAL A 1 92 ? 9.113 -1.252 4.752 1.00 91.25 92 VAL A O 1
ATOM 677 N N . LEU A 1 93 ? 6.998 -1.064 3.998 1.00 90.75 93 LEU A N 1
ATOM 678 C CA . LEU A 1 93 ? 7.375 -0.666 2.641 1.00 90.75 93 LEU A CA 1
ATOM 679 C C . LEU A 1 93 ? 8.186 0.637 2.617 1.00 90.75 93 LEU A C 1
ATOM 681 O O . LEU A 1 93 ? 9.224 0.707 1.957 1.00 90.75 93 LEU A O 1
ATOM 685 N N . GLU A 1 94 ? 7.757 1.662 3.360 1.00 90.94 94 GLU A N 1
ATOM 686 C CA . GLU A 1 94 ? 8.492 2.928 3.496 1.00 90.94 94 GLU A CA 1
ATOM 687 C C . GLU A 1 94 ? 9.932 2.685 3.974 1.00 90.94 94 GLU A C 1
ATOM 689 O O . GLU A 1 94 ? 10.892 3.252 3.438 1.00 90.94 94 GLU A O 1
ATOM 694 N N . ARG A 1 95 ? 10.101 1.811 4.974 1.00 88.88 95 ARG A N 1
ATOM 695 C CA . ARG A 1 95 ? 11.409 1.450 5.527 1.00 88.88 95 ARG A CA 1
ATOM 696 C C . ARG A 1 95 ? 12.261 0.665 4.538 1.00 88.88 95 ARG A C 1
ATOM 698 O O . ARG A 1 95 ? 13.451 0.966 4.434 1.00 88.88 95 ARG A O 1
ATOM 705 N N . ALA A 1 96 ? 11.677 -0.280 3.806 1.00 88.25 96 ALA A N 1
ATOM 706 C CA . ALA A 1 96 ? 12.377 -1.051 2.781 1.00 88.25 96 ALA A CA 1
ATOM 707 C C . ALA A 1 96 ? 12.901 -0.145 1.650 1.00 88.25 96 ALA A C 1
ATOM 709 O O . ALA A 1 96 ? 14.064 -0.249 1.252 1.00 88.25 96 ALA A O 1
ATOM 710 N N . LEU A 1 97 ? 12.085 0.813 1.199 1.00 86.44 97 LEU A N 1
ATOM 711 C CA . LEU A 1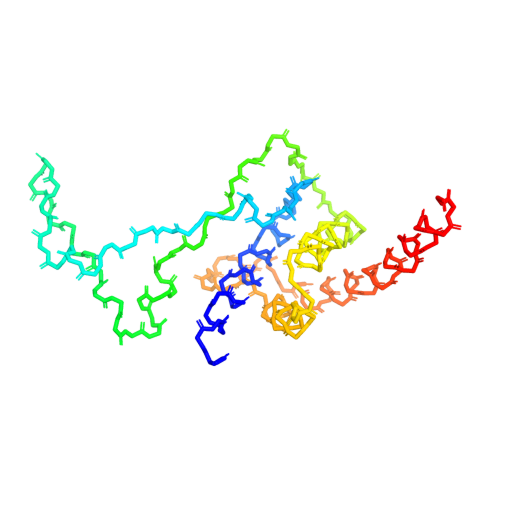 97 ? 12.473 1.806 0.192 1.00 86.44 97 LEU A CA 1
ATOM 712 C C . LEU A 1 97 ? 13.578 2.740 0.705 1.00 86.44 97 LEU A C 1
ATOM 714 O O . LEU A 1 97 ? 14.614 2.896 0.061 1.00 86.44 97 LEU A O 1
ATOM 718 N N . THR A 1 98 ? 13.404 3.297 1.906 1.00 86.06 98 THR A N 1
ATOM 719 C CA . THR A 1 98 ? 14.392 4.212 2.511 1.00 86.06 98 THR A CA 1
ATOM 720 C C . THR A 1 98 ? 15.741 3.528 2.754 1.00 86.06 98 THR A C 1
ATOM 722 O O . THR A 1 98 ? 16.785 4.171 2.684 1.00 86.06 98 THR A O 1
ATOM 725 N N . SER A 1 99 ? 15.743 2.222 3.042 1.00 82.94 99 SER A N 1
ATOM 726 C CA . SER A 1 99 ? 16.974 1.459 3.275 1.00 82.94 99 SER A CA 1
ATOM 727 C C . SER A 1 99 ? 17.775 1.195 2.001 1.00 82.94 99 SER A C 1
ATOM 729 O O . SER A 1 99 ? 18.975 0.945 2.093 1.00 82.94 99 SER A O 1
ATOM 731 N N . THR A 1 100 ? 17.130 1.194 0.834 1.00 79.56 100 THR A N 1
ATOM 732 C CA . THR A 1 100 ? 17.762 0.814 -0.435 1.00 79.56 100 THR A CA 1
ATOM 733 C C . THR A 1 100 ? 18.202 2.024 -1.256 1.00 79.56 100 THR A C 1
ATOM 735 O O . THR A 1 100 ? 19.218 1.936 -1.943 1.00 79.56 100 THR A O 1
ATOM 738 N N . HIS A 1 101 ? 17.523 3.175 -1.156 1.00 75.00 101 HIS A N 1
ATOM 739 C CA . HIS A 1 101 ? 17.947 4.388 -1.863 1.00 75.00 101 HIS A CA 1
ATOM 740 C C . HIS A 1 101 ? 17.485 5.697 -1.173 1.00 75.00 101 HIS A C 1
ATOM 742 O O . HIS A 1 101 ? 16.285 5.909 -1.032 1.00 75.00 101 HIS A O 1
ATOM 748 N N . PRO A 1 102 ? 18.380 6.654 -0.839 1.00 61.91 102 PRO A N 1
ATOM 749 C CA . PRO A 1 102 ? 18.016 7.904 -0.147 1.00 61.91 102 PRO A CA 1
ATOM 750 C C . PRO A 1 102 ? 17.025 8.821 -0.889 1.00 61.91 102 PRO A C 1
ATOM 752 O O . PRO A 1 102 ? 16.320 9.598 -0.256 1.00 61.91 102 PRO A O 1
ATOM 755 N N . ALA A 1 103 ? 16.939 8.739 -2.223 1.00 63.53 103 ALA A N 1
ATOM 756 C CA . ALA A 1 103 ? 15.976 9.520 -3.019 1.00 63.53 103 ALA A CA 1
ATOM 757 C C . ALA A 1 103 ? 14.569 8.881 -3.119 1.00 63.53 103 ALA A C 1
ATOM 759 O O . ALA A 1 103 ? 13.759 9.291 -3.951 1.00 63.53 103 ALA A O 1
ATOM 760 N N . SER A 1 104 ? 14.272 7.850 -2.320 1.00 74.44 104 SER A N 1
ATOM 761 C CA . SER A 1 104 ? 13.001 7.118 -2.380 1.00 74.44 104 SER A CA 1
ATOM 762 C C . SER A 1 104 ? 11.830 7.826 -1.692 1.00 74.44 104 SER A C 1
ATOM 764 O O . SER A 1 104 ? 10.695 7.378 -1.841 1.00 74.44 104 SER A O 1
ATOM 766 N N . GLU A 1 105 ? 12.060 8.912 -0.946 1.00 79.88 105 GLU A N 1
ATOM 767 C CA . GLU A 1 105 ? 10.989 9.615 -0.223 1.00 79.88 105 GLU A CA 1
ATOM 768 C C . GLU A 1 105 ? 9.936 10.183 -1.187 1.00 79.88 105 GLU A C 1
ATOM 770 O O . GLU A 1 105 ? 8.735 9.996 -0.992 1.00 79.88 105 GLU A O 1
ATOM 775 N N . ASP A 1 106 ? 10.378 10.786 -2.293 1.00 85.75 106 ASP A N 1
ATOM 776 C CA . ASP A 1 106 ? 9.470 11.282 -3.330 1.00 85.75 106 ASP A CA 1
ATOM 777 C C . ASP A 1 106 ? 8.742 10.145 -4.055 1.00 85.75 106 ASP A C 1
ATOM 779 O O . ASP A 1 106 ? 7.604 10.310 -4.493 1.00 85.75 106 ASP A O 1
ATOM 783 N N . PHE A 1 107 ? 9.368 8.971 -4.158 1.00 86.94 107 PHE A N 1
ATOM 784 C CA . PHE A 1 107 ? 8.738 7.790 -4.740 1.00 86.94 107 PHE A CA 1
ATOM 785 C C . PHE A 1 107 ? 7.646 7.224 -3.829 1.00 86.94 107 PHE A C 1
ATOM 787 O O . PHE A 1 107 ? 6.547 6.939 -4.300 1.00 86.94 107 PHE A O 1
ATOM 794 N N . PHE A 1 108 ? 7.892 7.152 -2.520 1.00 89.81 108 PHE A N 1
ATOM 795 C CA . PHE A 1 108 ? 6.875 6.736 -1.558 1.00 89.81 108 PHE A CA 1
ATOM 796 C C . PHE A 1 108 ? 5.680 7.698 -1.536 1.00 89.81 108 PHE A C 1
ATOM 798 O O . PHE A 1 108 ? 4.537 7.251 -1.524 1.00 89.81 108 PHE A O 1
ATOM 805 N N . ARG A 1 109 ? 5.910 9.016 -1.630 1.00 90.88 109 ARG A N 1
ATOM 806 C CA . ARG A 1 109 ? 4.818 10.001 -1.754 1.00 90.88 109 ARG A CA 1
ATOM 807 C C . ARG A 1 109 ? 3.944 9.751 -2.983 1.00 90.88 109 ARG A C 1
ATOM 809 O O . ARG A 1 109 ? 2.725 9.845 -2.878 1.00 90.88 109 ARG A O 1
ATOM 816 N N . ARG A 1 110 ? 4.545 9.389 -4.122 1.00 90.62 110 ARG A N 1
ATOM 817 C CA . ARG A 1 110 ? 3.798 8.993 -5.327 1.00 90.62 110 ARG A CA 1
ATOM 818 C C . ARG A 1 110 ? 2.997 7.708 -5.109 1.00 90.62 110 ARG A C 1
ATOM 820 O O . ARG A 1 110 ? 1.827 7.670 -5.468 1.00 90.62 110 ARG A O 1
ATOM 827 N N . ILE A 1 111 ? 3.572 6.692 -4.461 1.00 91.19 111 ILE A N 1
ATOM 828 C CA . ILE A 1 111 ? 2.837 5.462 -4.104 1.00 91.19 111 ILE A CA 1
ATOM 829 C C . ILE A 1 111 ? 1.611 5.796 -3.247 1.00 91.19 111 ILE A C 1
ATOM 831 O O . ILE A 1 111 ? 0.512 5.332 -3.545 1.00 91.19 111 ILE A O 1
ATOM 835 N N . ILE A 1 112 ? 1.777 6.630 -2.214 1.00 93.44 112 ILE A N 1
ATOM 836 C CA . ILE A 1 112 ? 0.670 7.059 -1.348 1.00 93.44 112 ILE A CA 1
ATOM 837 C C . ILE A 1 112 ? -0.394 7.818 -2.144 1.00 93.44 112 ILE A C 1
ATOM 839 O O . ILE A 1 112 ? -1.580 7.565 -1.951 1.00 93.44 112 ILE A O 1
ATOM 843 N N . HIS A 1 113 ? 0.010 8.684 -3.074 1.00 92.19 113 HIS A N 1
ATOM 844 C CA . HIS A 1 113 ? -0.922 9.403 -3.939 1.00 92.19 113 HIS A CA 1
ATOM 845 C C . HIS A 1 113 ? -1.833 8.457 -4.741 1.00 92.19 113 HIS A C 1
ATOM 847 O O . HIS A 1 113 ? -3.041 8.676 -4.794 1.00 92.19 113 HIS A O 1
ATOM 853 N N . TYR A 1 114 ? -1.291 7.382 -5.320 1.00 90.06 114 TYR A N 1
ATOM 854 C CA . TYR A 1 114 ? -2.098 6.386 -6.040 1.00 90.06 114 TYR A CA 1
ATOM 855 C C . TYR A 1 114 ? -2.866 5.447 -5.102 1.00 90.06 114 TYR A C 1
ATOM 857 O O . TYR A 1 114 ? -3.991 5.052 -5.396 1.00 90.06 114 TYR A O 1
ATOM 865 N N . TYR A 1 115 ? -2.321 5.143 -3.927 1.00 91.19 115 TYR A N 1
ATOM 866 C CA . TYR A 1 115 ? -3.027 4.386 -2.895 1.00 91.19 115 TYR A CA 1
ATOM 867 C C . TYR A 1 115 ? -4.293 5.115 -2.397 1.00 91.19 115 TYR A C 1
ATOM 869 O O . TYR A 1 115 ? -5.328 4.490 -2.160 1.00 91.19 115 TYR A O 1
ATOM 877 N N . GLU A 1 116 ? -4.250 6.447 -2.285 1.00 90.62 116 GLU A N 1
ATOM 878 C CA . GLU A 1 116 ? -5.408 7.282 -1.934 1.00 90.62 116 GLU A CA 1
ATOM 879 C C . GLU A 1 116 ? -6.528 7.237 -2.978 1.00 90.62 116 GLU A C 1
ATOM 881 O O . GLU A 1 116 ? -7.704 7.258 -2.601 1.00 90.62 116 GLU A O 1
ATOM 886 N N . GLN A 1 117 ? -6.180 7.134 -4.264 1.00 87.06 117 GLN A N 1
ATOM 887 C CA . GLN A 1 117 ? -7.147 7.026 -5.365 1.00 87.06 117 GLN A CA 1
ATOM 888 C C . GLN A 1 117 ? -7.936 5.712 -5.306 1.00 87.06 117 GLN A C 1
ATOM 890 O O . GLN A 1 117 ? -9.106 5.676 -5.687 1.00 87.06 117 GLN A O 1
ATOM 895 N N . GLY A 1 118 ? -7.336 4.673 -4.721 1.00 82.44 118 GLY A N 1
ATOM 896 C CA . GLY A 1 118 ? -7.987 3.401 -4.448 1.00 82.44 118 GLY A CA 1
ATOM 897 C C . GLY A 1 118 ? -7.876 2.385 -5.584 1.00 82.44 118 GLY A C 1
ATOM 898 O O . GLY A 1 118 ? -7.160 2.603 -6.562 1.00 82.44 118 GLY A O 1
ATOM 899 N N . PRO A 1 119 ? -8.554 1.236 -5.433 1.00 77.81 119 PRO A N 1
ATOM 900 C CA . PRO A 1 119 ? -8.401 0.117 -6.348 1.00 77.81 119 PRO A CA 1
ATOM 901 C C . PRO A 1 119 ? -9.000 0.438 -7.719 1.00 77.81 119 PRO A C 1
ATOM 903 O O . PRO A 1 119 ? -10.191 0.729 -7.840 1.00 77.81 119 PRO A O 1
ATOM 906 N N . THR A 1 120 ? -8.174 0.358 -8.758 1.00 65.38 120 THR A N 1
ATOM 907 C CA . THR A 1 120 ? -8.576 0.556 -10.154 1.00 65.38 120 THR A CA 1
ATOM 908 C C . THR A 1 120 ? -9.339 -0.666 -10.690 1.00 65.38 120 THR A C 1
ATOM 910 O O . THR A 1 120 ? -8.970 -1.811 -10.447 1.00 65.38 120 THR A O 1
ATOM 913 N N . GLU A 1 121 ? -10.416 -0.384 -11.426 1.00 55.88 121 GLU A N 1
ATOM 914 C CA . GLU A 1 121 ? -10.988 -1.206 -12.511 1.00 55.88 121 GLU A CA 1
ATOM 915 C C . GLU A 1 121 ? -11.714 -2.524 -12.216 1.00 55.88 121 GLU A C 1
ATOM 917 O O . GLU A 1 121 ? -11.939 -3.316 -13.125 1.00 55.88 121 GLU A O 1
ATOM 922 N N . ASN A 1 122 ? -12.259 -2.721 -11.018 1.00 54.53 122 ASN A N 1
ATOM 923 C CA . ASN A 1 122 ? -13.392 -3.642 -10.894 1.00 54.53 122 ASN A CA 1
ATOM 924 C C . ASN A 1 122 ? -14.618 -2.898 -10.376 1.00 54.53 122 ASN A C 1
ATOM 926 O O . ASN A 1 122 ? -14.716 -2.596 -9.190 1.00 54.53 122 ASN A O 1
ATOM 930 N N . GLU A 1 123 ? -15.596 -2.641 -11.253 1.00 51.22 123 GLU A N 1
ATOM 931 C CA . GLU A 1 123 ? -16.906 -2.075 -10.884 1.00 51.22 123 GLU A CA 1
ATOM 932 C C . GLU A 1 123 ? -17.593 -2.891 -9.771 1.00 51.22 123 GLU A C 1
ATOM 934 O O . GLU A 1 123 ? -18.332 -2.348 -8.944 1.00 51.22 123 GLU A O 1
ATOM 939 N N . ALA A 1 124 ? -17.303 -4.196 -9.705 1.00 51.88 124 ALA A N 1
ATOM 940 C CA . ALA A 1 124 ? -17.727 -5.084 -8.627 1.00 51.88 124 ALA A CA 1
ATOM 941 C C . ALA A 1 124 ? -17.104 -4.710 -7.268 1.00 51.88 124 ALA A C 1
ATOM 943 O O . ALA A 1 124 ? -17.794 -4.740 -6.249 1.00 51.88 124 ALA A O 1
ATOM 944 N N . PHE A 1 125 ? -15.831 -4.302 -7.257 1.00 54.38 125 PHE A N 1
ATOM 945 C CA . PHE A 1 125 ? -15.128 -3.829 -6.063 1.00 54.38 125 PHE A CA 1
ATOM 946 C C . 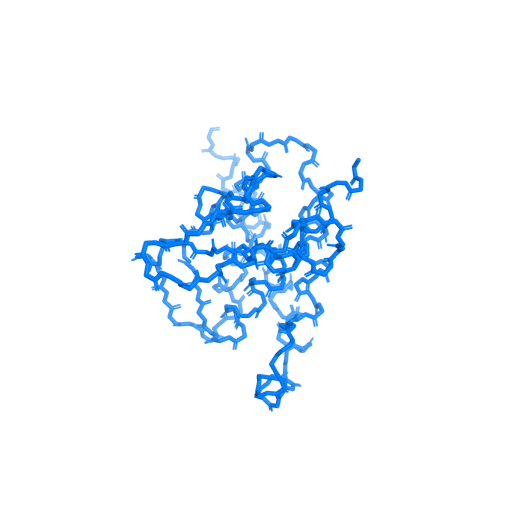PHE A 1 125 ? -15.478 -2.375 -5.726 1.00 54.38 125 PHE A C 1
ATOM 948 O O . PHE A 1 125 ? -15.612 -2.028 -4.558 1.00 54.38 125 PHE A O 1
ATOM 955 N N . ALA A 1 126 ? -15.726 -1.525 -6.726 1.00 53.19 126 ALA A N 1
ATOM 956 C CA . ALA A 1 126 ? -16.187 -0.152 -6.513 1.00 53.19 126 ALA A CA 1
ATOM 957 C C . ALA A 1 126 ? -17.539 -0.102 -5.770 1.00 53.19 126 ALA A C 1
ATOM 959 O O . ALA A 1 126 ? -17.762 0.778 -4.937 1.00 53.19 126 ALA A O 1
ATOM 960 N N . LYS A 1 127 ? -18.422 -1.087 -6.003 1.00 50.12 127 LYS A N 1
ATOM 961 C CA . LYS A 1 127 ? -19.693 -1.244 -5.270 1.00 50.12 127 LYS A CA 1
ATOM 962 C C . LYS A 1 127 ? -19.529 -1.749 -3.833 1.00 50.12 127 LYS A C 1
ATOM 964 O O . LYS A 1 127 ? -20.358 -1.405 -2.992 1.00 50.12 127 LYS A O 1
ATOM 969 N N . SER A 1 128 ? -18.494 -2.535 -3.532 1.00 52.38 128 SER A N 1
ATOM 970 C CA . SER A 1 128 ? -18.183 -3.002 -2.169 1.00 52.38 128 SER A CA 1
ATOM 971 C C . SER A 1 128 ? -17.262 -2.049 -1.396 1.00 52.38 128 SER A C 1
ATOM 973 O O . SER A 1 128 ? -17.231 -2.089 -0.165 1.00 52.38 128 SER A O 1
ATOM 975 N N . ALA A 1 129 ? -16.597 -1.120 -2.091 1.00 54.59 129 ALA A N 1
ATOM 976 C CA . ALA A 1 129 ? -15.683 -0.125 -1.539 1.00 54.59 129 ALA A CA 1
ATOM 977 C C . ALA A 1 129 ? -16.209 1.332 -1.412 1.00 54.59 129 ALA A C 1
ATOM 979 O O . ALA A 1 129 ? -15.364 2.231 -1.335 1.00 54.59 129 ALA A O 1
ATOM 980 N N . PRO A 1 130 ? -17.521 1.653 -1.263 1.00 55.44 130 PRO A N 1
ATOM 981 C CA . PRO A 1 130 ? -17.976 3.039 -1.053 1.00 55.44 130 PRO A CA 1
ATOM 982 C C . PRO A 1 130 ? -17.422 3.684 0.237 1.00 55.44 130 PRO A C 1
ATOM 984 O O . PRO A 1 130 ? -17.681 4.848 0.531 1.00 55.44 130 PRO A O 1
ATOM 987 N N . ARG A 1 131 ? -16.629 2.938 1.016 1.00 72.88 131 ARG A N 1
ATOM 988 C CA . ARG A 1 131 ? -15.992 3.345 2.267 1.00 72.88 131 ARG A CA 1
ATOM 989 C C . ARG A 1 131 ? -14.466 3.530 2.172 1.00 72.88 131 ARG A C 1
ATOM 991 O O . ARG A 1 131 ? -13.871 3.969 3.157 1.00 72.88 131 ARG A O 1
ATOM 998 N N . TRP A 1 132 ? -13.831 3.263 1.021 1.00 84.25 132 TRP A N 1
ATOM 999 C CA . TRP A 1 132 ? -12.382 3.457 0.830 1.00 84.25 132 TRP A CA 1
ATOM 1000 C C . TRP A 1 132 ? -11.884 4.865 1.200 1.00 84.25 132 TRP A C 1
ATOM 1002 O O . TRP A 1 132 ? -10.996 4.952 2.049 1.00 84.25 132 TRP A O 1
ATOM 1012 N N . PRO A 1 133 ? -12.473 5.976 0.704 1.00 85.25 133 PRO A N 1
ATOM 1013 C CA . PRO A 1 133 ? -11.963 7.320 1.000 1.00 85.25 133 PRO A CA 1
ATOM 1014 C C . PRO A 1 133 ? -12.034 7.694 2.491 1.00 85.25 133 PRO A C 1
ATOM 1016 O O . PRO A 1 133 ? -11.283 8.551 2.955 1.00 85.25 133 PRO A O 1
ATOM 1019 N N . ALA A 1 134 ? -12.920 7.063 3.269 1.00 87.44 134 ALA A N 1
ATOM 1020 C CA . ALA A 1 134 ? -12.963 7.234 4.720 1.00 87.44 134 ALA A CA 1
ATOM 1021 C C . ALA A 1 134 ? -11.908 6.366 5.423 1.00 87.44 134 ALA A C 1
ATOM 1023 O O . ALA A 1 134 ? -11.227 6.835 6.337 1.00 87.44 134 ALA A O 1
ATOM 1024 N N . ARG A 1 135 ? -11.751 5.114 4.979 1.00 88.25 135 ARG A N 1
ATOM 1025 C CA . ARG A 1 135 ? -10.786 4.164 5.540 1.00 88.25 135 ARG A CA 1
ATOM 1026 C C . ARG A 1 135 ? -9.347 4.603 5.285 1.00 88.25 135 ARG A C 1
ATOM 1028 O O . ARG A 1 135 ? -8.554 4.610 6.219 1.00 88.25 135 ARG A O 1
ATOM 1035 N N . VAL A 1 136 ? -9.020 5.039 4.069 1.00 91.12 136 VAL A N 1
ATOM 1036 C CA . VAL A 1 136 ? -7.661 5.469 3.709 1.00 91.12 136 VAL A CA 1
ATOM 1037 C C . VAL A 1 136 ? -7.190 6.637 4.573 1.00 91.12 136 VAL A C 1
ATOM 1039 O O . VAL A 1 136 ? -6.082 6.603 5.097 1.00 91.12 136 VAL A O 1
ATOM 1042 N N . LYS A 1 137 ? -8.067 7.609 4.861 1.00 91.50 137 LYS A N 1
ATOM 1043 C CA . LYS A 1 137 ? -7.766 8.714 5.787 1.00 91.50 137 LYS A CA 1
ATOM 1044 C C . LYS A 1 137 ? -7.406 8.214 7.185 1.00 91.50 137 LYS A C 1
ATOM 1046 O O . LYS A 1 137 ? -6.511 8.763 7.826 1.00 91.50 137 LYS A O 1
ATOM 1051 N N . LEU A 1 138 ? -8.097 7.182 7.668 1.00 92.25 138 LEU A N 1
ATOM 1052 C CA . LEU A 1 138 ? -7.805 6.581 8.965 1.00 92.25 138 LEU A CA 1
ATOM 1053 C C . LEU A 1 138 ? -6.483 5.800 8.936 1.00 92.25 138 LEU A C 1
ATOM 1055 O O . LEU A 1 138 ? -5.684 5.967 9.856 1.00 92.25 138 LEU A O 1
ATOM 1059 N N . ILE A 1 139 ? -6.212 5.043 7.869 1.00 93.50 139 ILE A N 1
ATOM 1060 C CA . ILE A 1 139 ? -4.939 4.334 7.658 1.00 93.50 139 ILE A CA 1
ATOM 1061 C C . ILE A 1 139 ? -3.770 5.322 7.638 1.00 93.50 139 ILE A C 1
ATOM 1063 O O . ILE A 1 139 ? -2.819 5.151 8.390 1.00 93.50 139 ILE A O 1
ATOM 1067 N N . LEU A 1 140 ? -3.852 6.409 6.870 1.00 93.31 140 LEU A N 1
ATOM 1068 C CA . LEU A 1 140 ? -2.785 7.415 6.791 1.00 93.31 140 LEU A CA 1
ATOM 1069 C C . LEU A 1 140 ? -2.577 8.151 8.118 1.00 93.31 140 LEU A C 1
ATOM 1071 O O . LEU A 1 140 ? -1.445 8.417 8.531 1.00 93.31 140 LEU A O 1
ATOM 1075 N N . LYS A 1 141 ? -3.662 8.416 8.855 1.00 93.81 141 LYS A N 1
ATOM 1076 C CA . LYS A 1 141 ? -3.562 8.935 10.221 1.00 93.81 141 LYS A CA 1
ATOM 1077 C C . LYS A 1 141 ? -2.813 7.954 11.125 1.00 93.81 141 LYS A C 1
ATOM 1079 O O . LYS A 1 141 ? -1.946 8.384 11.886 1.00 93.81 141 LYS A O 1
ATOM 1084 N N . ARG A 1 142 ? -3.112 6.653 11.047 1.00 93.06 142 ARG A N 1
ATOM 1085 C CA . ARG A 1 142 ? -2.400 5.607 11.800 1.00 93.06 142 ARG A CA 1
ATOM 1086 C C . ARG A 1 142 ? -0.944 5.479 11.362 1.00 93.06 142 ARG A C 1
ATOM 1088 O O . ARG A 1 142 ? -0.087 5.416 12.238 1.00 93.06 142 ARG A O 1
ATOM 1095 N N . LEU A 1 143 ? -0.651 5.563 10.068 1.00 93.50 143 LEU A N 1
ATOM 1096 C CA . LEU A 1 143 ? 0.706 5.537 9.519 1.00 93.50 143 LEU A CA 1
ATOM 1097 C C . LEU A 1 143 ? 1.584 6.613 10.162 1.00 93.50 143 LEU A C 1
ATOM 1099 O O . LEU A 1 143 ? 2.660 6.299 10.659 1.00 93.50 143 LEU A O 1
ATOM 1103 N N . SER A 1 144 ? 1.086 7.848 10.286 1.00 91.44 144 SER A N 1
ATOM 1104 C CA . SER A 1 144 ? 1.828 8.922 10.968 1.00 91.44 144 SER A CA 1
ATOM 1105 C C . SER A 1 144 ? 2.196 8.578 12.423 1.00 91.44 144 SER A C 1
ATOM 1107 O O . SER A 1 144 ? 3.290 8.893 12.893 1.00 91.44 144 SER A O 1
ATOM 1109 N N . LEU A 1 145 ? 1.315 7.868 13.140 1.00 90.06 145 LEU A N 1
ATOM 1110 C CA . LEU A 1 145 ? 1.562 7.430 14.516 1.00 90.06 145 LEU A CA 1
ATOM 1111 C C . LEU A 1 145 ? 2.592 6.297 14.564 1.00 90.06 145 LEU A C 1
ATOM 1113 O O . LEU A 1 145 ? 3.469 6.300 15.433 1.00 90.06 145 LEU A O 1
ATOM 1117 N N . VAL A 1 146 ? 2.504 5.346 13.631 1.00 88.94 146 VAL A N 1
ATOM 1118 C CA . VAL A 1 146 ? 3.466 4.245 13.485 1.00 88.94 146 VAL A CA 1
ATOM 1119 C C . VAL A 1 146 ? 4.854 4.798 13.156 1.00 88.94 146 VAL A C 1
ATOM 1121 O O . VAL A 1 146 ? 5.820 4.426 13.819 1.00 88.94 146 VAL A O 1
ATOM 1124 N N . GLN A 1 147 ? 4.958 5.778 12.254 1.00 87.81 147 GLN A N 1
ATOM 1125 C CA . GLN A 1 147 ? 6.216 6.448 11.910 1.00 87.81 147 GLN A CA 1
ATOM 1126 C C . GLN A 1 147 ? 6.894 7.096 13.125 1.00 87.81 147 GLN A C 1
ATOM 1128 O O . GLN A 1 147 ? 8.110 6.974 13.296 1.00 87.81 147 GLN A O 1
ATOM 1133 N N . VAL A 1 148 ? 6.134 7.775 13.992 1.00 84.38 148 VAL A N 1
ATOM 1134 C CA . VAL A 1 148 ? 6.676 8.386 15.222 1.00 84.38 148 VAL A CA 1
ATOM 1135 C C . VAL A 1 148 ? 7.158 7.316 16.206 1.00 84.38 148 VAL A C 1
ATOM 1137 O O . VAL A 1 148 ? 8.223 7.463 16.811 1.00 84.38 148 VAL A O 1
ATOM 1140 N N . ARG A 1 149 ? 6.403 6.223 16.366 1.00 78.81 149 ARG A N 1
ATOM 1141 C CA . ARG A 1 149 ? 6.779 5.099 17.243 1.00 78.81 149 ARG A CA 1
ATOM 1142 C C . ARG A 1 149 ? 8.017 4.362 16.727 1.00 78.81 149 ARG A C 1
ATOM 1144 O O . ARG A 1 149 ? 8.910 4.054 17.513 1.00 78.81 149 ARG A O 1
ATOM 1151 N N . GLY A 1 150 ? 8.099 4.132 15.421 1.00 69.25 150 GLY A N 1
ATOM 1152 C CA . GLY A 1 150 ? 9.230 3.476 14.772 1.00 69.25 150 GLY A CA 1
ATOM 1153 C C . GLY A 1 150 ? 10.523 4.290 14.867 1.00 69.25 150 GLY A C 1
ATOM 1154 O O . GLY A 1 150 ? 11.568 3.735 15.200 1.00 69.25 150 GLY A O 1
ATOM 1155 N N . ARG A 1 151 ? 10.455 5.625 14.722 1.00 60.34 151 ARG A N 1
ATOM 1156 C CA . ARG A 1 151 ? 11.613 6.523 14.923 1.00 60.34 151 ARG A CA 1
ATOM 1157 C C . ARG A 1 151 ? 12.178 6.476 16.347 1.00 60.34 151 ARG A C 1
ATOM 1159 O O . ARG A 1 151 ? 13.387 6.584 16.518 1.00 60.34 151 ARG A O 1
ATOM 1166 N N . LYS A 1 152 ? 11.339 6.257 17.369 1.00 52.81 152 LYS A N 1
ATOM 1167 C CA . LYS A 1 152 ? 11.802 6.124 18.764 1.00 52.81 152 LYS A CA 1
ATOM 1168 C C . LYS A 1 152 ? 12.575 4.830 19.035 1.00 52.81 152 LYS A C 1
ATOM 1170 O O . LYS A 1 152 ? 13.458 4.839 19.883 1.00 52.81 152 LYS A O 1
ATOM 1175 N N . ARG A 1 153 ? 12.294 3.737 18.317 1.00 51.81 153 ARG A N 1
ATOM 1176 C CA . ARG A 1 153 ? 13.040 2.470 18.452 1.00 51.81 153 ARG A CA 1
ATOM 1177 C C . ARG A 1 153 ? 14.420 2.496 17.785 1.00 51.81 153 ARG A C 1
ATOM 1179 O O . ARG A 1 153 ? 15.264 1.691 18.144 1.00 51.81 153 ARG A O 1
ATOM 1186 N N . SER A 1 154 ? 14.664 3.439 16.875 1.00 50.03 154 SER A N 1
ATOM 1187 C CA . SER A 1 154 ? 15.962 3.601 16.207 1.00 50.03 154 SER A CA 1
ATOM 1188 C C . SER A 1 154 ? 17.012 4.353 17.045 1.00 50.03 154 SER A C 1
ATOM 1190 O O . SER A 1 154 ? 18.167 4.376 16.640 1.00 50.03 154 SER A O 1
ATOM 1192 N N . MET A 1 155 ? 16.643 4.976 18.175 1.00 43.78 155 MET A N 1
ATOM 1193 C CA . MET A 1 155 ? 17.547 5.788 19.019 1.00 43.78 155 MET A CA 1
ATOM 1194 C C . MET A 1 155 ? 17.973 5.095 20.332 1.00 43.78 155 MET A C 1
ATOM 1196 O O . MET A 1 155 ? 18.271 5.767 21.316 1.00 43.78 155 MET A O 1
ATOM 1200 N N . LEU A 1 156 ? 17.970 3.758 20.370 1.00 42.62 156 LEU A N 1
ATOM 1201 C CA . LEU A 1 156 ? 18.502 2.944 21.481 1.00 42.62 156 LEU A CA 1
ATOM 1202 C C . LEU A 1 156 ? 19.443 1.832 20.974 1.00 42.62 156 LEU A C 1
ATOM 1204 O O . LEU A 1 156 ? 19.476 0.740 21.539 1.00 42.62 156 LEU A O 1
ATOM 1208 N N . GLY A 1 157 ? 20.164 2.108 19.887 1.00 40.84 157 GLY A N 1
ATOM 1209 C CA . GLY A 1 157 ? 21.316 1.322 19.442 1.00 40.84 157 GLY A CA 1
ATOM 1210 C C . GLY A 1 157 ? 22.595 2.070 19.760 1.00 40.84 157 GLY A C 1
ATOM 1211 O O . GLY A 1 157 ? 22.623 3.280 19.441 1.00 40.84 157 GLY A O 1
#

Foldseek 3Di:
DVVCLLVLLLLLQVLLVCVLVQKFLQQQAPVQKDFDDDPLPVCPDADPVRDPPRQDNPPDSVSSNVSHTDGHDSVVMDGHPDLLRSLVNLLNHVVNQCVPDVPCPVSSVSSLVSNLVGHPDDPVSVVSVPCSNVSSVVSVVSNVVVVVVVVVVVPPD